Protein AF-A0A838EIR8-F1 (afdb_monomer)

Structure (mmCIF, N/CA/C/O backbone):
data_AF-A0A838EIR8-F1
#
_entry.id   AF-A0A838EIR8-F1
#
loop_
_atom_site.group_PDB
_atom_site.id
_atom_site.type_symbol
_atom_site.label_atom_id
_atom_site.label_alt_id
_atom_site.label_comp_id
_atom_site.label_asym_id
_atom_site.label_entity_id
_atom_site.label_seq_id
_atom_site.pdbx_PDB_ins_code
_atom_site.Cartn_x
_atom_site.Cartn_y
_atom_site.Cartn_z
_atom_site.occupancy
_atom_site.B_iso_or_equiv
_atom_site.auth_seq_id
_atom_site.auth_comp_id
_atom_site.auth_asym_id
_atom_site.auth_atom_id
_atom_site.pdbx_PDB_model_num
ATOM 1 N N . MET A 1 1 ? -5.673 -3.559 3.083 1.00 84.50 1 MET A N 1
ATOM 2 C CA . MET A 1 1 ? -5.215 -4.117 4.389 1.00 84.50 1 MET A CA 1
ATOM 3 C C . MET A 1 1 ? -5.062 -2.945 5.332 1.00 84.50 1 MET A C 1
ATOM 5 O O . MET A 1 1 ? -4.192 -2.123 5.078 1.00 84.50 1 MET A O 1
ATOM 9 N N . VAL A 1 2 ? -5.865 -2.884 6.396 1.00 91.94 2 VAL A N 1
ATOM 10 C CA . VAL A 1 2 ? -5.952 -1.700 7.261 1.00 91.94 2 VAL A CA 1
ATOM 11 C C . VAL A 1 2 ? -5.082 -1.827 8.512 1.00 91.94 2 VAL A C 1
ATOM 13 O O . VAL A 1 2 ? -5.037 -2.869 9.170 1.00 91.94 2 VAL A O 1
ATOM 16 N N . ASN A 1 3 ? -4.385 -0.751 8.865 1.00 93.25 3 ASN A N 1
ATOM 17 C CA . ASN A 1 3 ? -3.687 -0.632 10.134 1.00 93.25 3 ASN A CA 1
ATOM 18 C C . ASN A 1 3 ? -4.679 -0.289 11.257 1.00 93.25 3 ASN A C 1
ATOM 20 O O . ASN A 1 3 ? -5.362 0.730 11.201 1.00 93.25 3 ASN A O 1
ATOM 24 N N . VAL A 1 4 ? -4.700 -1.098 12.318 1.00 94.56 4 VAL A N 1
ATOM 25 C CA . VAL A 1 4 ? -5.641 -0.937 13.444 1.00 94.56 4 VAL A CA 1
ATOM 26 C C . VAL A 1 4 ? -5.442 0.344 14.261 1.00 94.56 4 VAL A C 1
ATOM 28 O O . VAL A 1 4 ? -6.387 0.822 14.874 1.00 94.56 4 VAL A O 1
ATOM 31 N N . ASN A 1 5 ? -4.232 0.909 14.280 1.00 94.19 5 ASN A N 1
ATOM 32 C CA . ASN A 1 5 ? -3.922 2.117 15.044 1.00 94.19 5 ASN A CA 1
ATOM 33 C C . ASN A 1 5 ? -4.245 3.396 14.260 1.00 94.19 5 ASN A C 1
ATOM 35 O O . ASN A 1 5 ? -4.671 4.386 14.843 1.00 94.19 5 ASN A O 1
ATOM 39 N N . SER A 1 6 ? -4.014 3.402 12.945 1.00 93.25 6 SER A N 1
ATOM 40 C CA . SER A 1 6 ? -4.183 4.600 12.113 1.00 93.25 6 SER A CA 1
ATOM 41 C C . SER A 1 6 ? -5.457 4.611 11.268 1.00 93.25 6 SER A C 1
ATOM 43 O O . SER A 1 6 ? -5.790 5.669 10.728 1.00 93.25 6 SER A O 1
ATOM 45 N N . GLY A 1 7 ? -6.130 3.464 11.111 1.00 94.62 7 GLY A N 1
ATOM 46 C CA . GLY A 1 7 ? -7.284 3.290 10.223 1.00 94.62 7 GLY A CA 1
ATOM 47 C C . GLY A 1 7 ? -6.955 3.439 8.732 1.00 94.62 7 GLY A C 1
ATOM 48 O O . GLY A 1 7 ? -7.863 3.632 7.933 1.00 94.62 7 GLY A O 1
ATOM 49 N N . LYS A 1 8 ? -5.667 3.414 8.364 1.00 93.62 8 LYS A N 1
ATOM 50 C CA . LYS A 1 8 ? -5.176 3.604 6.990 1.00 93.62 8 LYS A CA 1
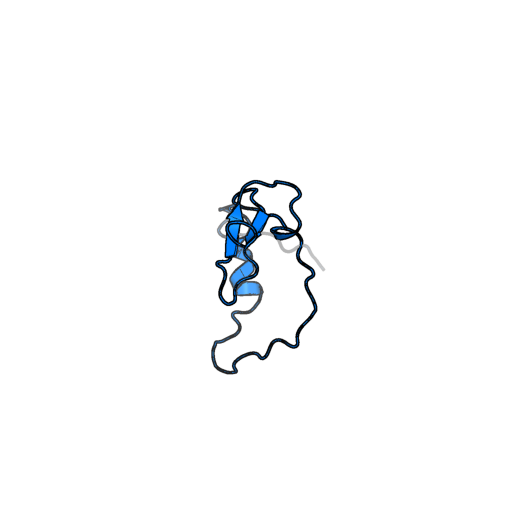ATOM 51 C C . LYS A 1 8 ? -4.732 2.294 6.364 1.00 93.62 8 LYS A C 1
ATOM 53 O O . LYS A 1 8 ? -4.276 1.393 7.071 1.00 93.62 8 LYS A O 1
ATOM 58 N N . ASP A 1 9 ? -4.772 2.245 5.044 1.00 97.38 9 ASP A N 1
ATOM 59 C CA . ASP A 1 9 ? -4.383 1.084 4.261 1.00 97.38 9 ASP A CA 1
ATOM 60 C C . ASP A 1 9 ? -2.895 1.097 3.896 1.00 97.38 9 ASP A C 1
ATOM 62 O O . ASP A 1 9 ? -2.271 2.153 3.769 1.00 97.38 9 ASP A O 1
ATOM 66 N N . LEU A 1 10 ? -2.316 -0.099 3.752 1.00 95.75 10 LEU A N 1
ATOM 67 C CA . LEU A 1 10 ? -0.975 -0.295 3.198 1.00 95.75 10 LEU A CA 1
ATOM 68 C C . LEU A 1 10 ? -0.985 0.031 1.696 1.00 95.75 10 LEU A C 1
ATOM 70 O O . LEU A 1 10 ? -1.697 -0.626 0.941 1.00 95.75 10 LEU A O 1
ATOM 74 N N . ASP A 1 11 ? -0.180 0.996 1.257 1.00 97.88 11 ASP A N 1
ATOM 75 C CA . ASP A 1 11 ? -0.267 1.608 -0.077 1.00 97.88 11 ASP A CA 1
ATOM 76 C C . ASP A 1 11 ? 1.116 1.715 -0.748 1.00 97.88 11 ASP A C 1
ATOM 78 O O . ASP A 1 11 ? 2.108 2.030 -0.086 1.00 97.88 11 ASP A O 1
ATOM 82 N N . VAL A 1 12 ? 1.198 1.462 -2.060 1.00 96.94 12 VAL A N 1
ATOM 83 C CA . VAL A 1 12 ? 2.374 1.825 -2.877 1.00 96.94 12 VAL A CA 1
ATOM 84 C C . VAL A 1 12 ? 2.271 3.281 -3.334 1.00 96.94 12 VAL A C 1
ATOM 86 O O . VAL A 1 12 ? 1.414 3.599 -4.164 1.00 96.94 12 VAL A O 1
ATOM 89 N N . THR A 1 13 ? 3.199 4.138 -2.888 1.00 96.06 13 THR A N 1
ATOM 90 C CA . THR A 1 13 ? 3.176 5.589 -3.142 1.00 96.06 13 THR A CA 1
ATOM 91 C C . THR A 1 13 ? 2.910 5.920 -4.612 1.00 96.06 13 THR A C 1
ATOM 93 O O . THR A 1 13 ? 3.667 5.529 -5.507 1.00 96.06 13 THR A O 1
ATOM 96 N N . GLY A 1 14 ? 1.835 6.676 -4.854 1.00 94.38 14 GLY A N 1
ATOM 97 C CA . GLY A 1 14 ? 1.451 7.151 -6.186 1.00 94.38 14 GLY A CA 1
ATOM 98 C C . GLY A 1 14 ? 1.099 6.036 -7.175 1.00 94.38 14 GLY A C 1
ATOM 99 O O . GLY A 1 14 ? 1.209 6.252 -8.379 1.00 94.38 14 GLY A O 1
ATOM 100 N N . ALA A 1 15 ? 0.745 4.841 -6.685 1.00 96.06 15 ALA A N 1
ATOM 101 C CA . ALA A 1 15 ? 0.532 3.635 -7.486 1.00 96.06 15 ALA A CA 1
ATOM 102 C C . ALA A 1 15 ? 1.726 3.276 -8.397 1.00 96.06 15 ALA A C 1
ATOM 104 O O . ALA A 1 15 ? 1.561 2.700 -9.478 1.00 96.06 15 ALA A O 1
ATOM 105 N N . SER A 1 16 ? 2.943 3.631 -7.970 1.00 95.81 16 SER A N 1
ATOM 106 C CA . SER A 1 16 ? 4.157 3.410 -8.752 1.00 95.81 16 SER A CA 1
ATOM 107 C C . SER A 1 16 ? 4.403 1.924 -9.017 1.00 95.81 16 SER A C 1
ATOM 109 O O . SER A 1 16 ? 4.277 1.079 -8.134 1.00 95.81 16 SER A O 1
ATOM 111 N N . ARG A 1 17 ? 4.815 1.612 -10.249 1.00 93.50 17 ARG A N 1
ATOM 112 C CA . ARG A 1 17 ? 5.249 0.266 -10.670 1.00 93.50 17 ARG A CA 1
ATOM 113 C C . ARG A 1 17 ? 6.772 0.150 -10.756 1.00 93.50 17 ARG A C 1
ATOM 115 O O . ARG A 1 17 ? 7.281 -0.864 -11.224 1.00 93.50 17 ARG A O 1
ATOM 122 N N . ALA A 1 18 ? 7.490 1.206 -10.374 1.00 94.50 18 ALA A N 1
ATOM 123 C CA . ALA A 1 18 ? 8.942 1.218 -10.390 1.00 94.50 18 ALA A CA 1
ATOM 124 C C . ALA A 1 18 ? 9.504 0.313 -9.287 1.00 94.50 18 ALA A C 1
ATOM 126 O O . ALA A 1 18 ? 8.926 0.181 -8.205 1.00 94.50 18 ALA A O 1
ATOM 127 N N . ASN A 1 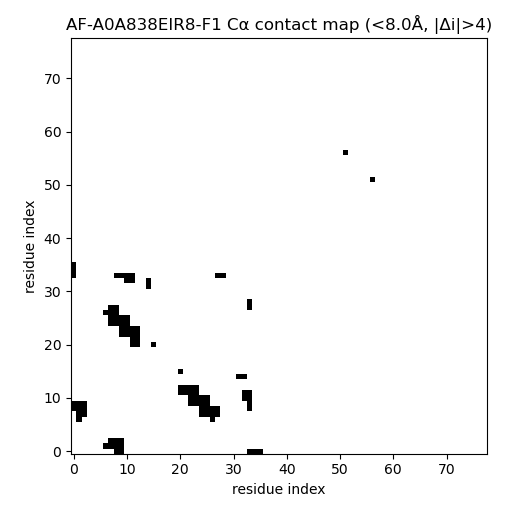19 ? 10.675 -0.268 -9.545 1.00 93.75 19 ASN A N 1
ATOM 128 C CA . ASN A 1 19 ? 11.419 -0.979 -8.514 1.00 93.75 19 ASN A CA 1
ATOM 129 C C . ASN A 1 19 ? 11.726 -0.037 -7.346 1.00 93.75 19 ASN A C 1
ATOM 131 O O . ASN A 1 19 ? 12.014 1.144 -7.548 1.00 93.75 19 ASN A O 1
ATOM 135 N N . SER A 1 20 ? 11.675 -0.579 -6.130 1.00 94.56 20 SER A N 1
ATOM 136 C CA . SER A 1 20 ? 11.896 0.180 -4.893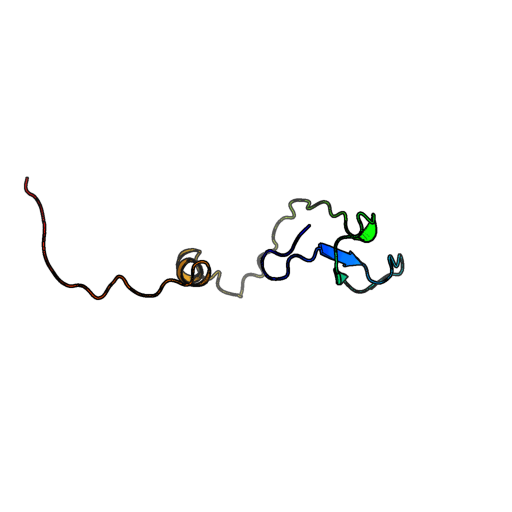 1.00 94.56 20 SER A CA 1
ATOM 137 C C . SER A 1 20 ? 10.891 1.316 -4.658 1.00 94.56 20 SER A C 1
ATOM 139 O O . SER A 1 20 ? 11.190 2.250 -3.912 1.00 94.56 20 SER A O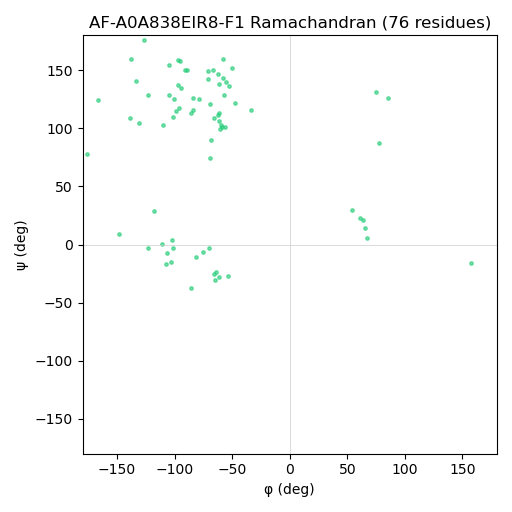 1
ATOM 141 N N . ALA A 1 21 ? 9.697 1.246 -5.262 1.00 93.19 21 ALA A N 1
ATOM 142 C CA . ALA A 1 21 ? 8.590 2.115 -4.887 1.00 93.19 21 ALA A CA 1
ATOM 143 C C . ALA A 1 21 ? 8.338 2.032 -3.374 1.00 93.19 21 ALA A C 1
ATOM 145 O O . ALA A 1 21 ? 8.364 0.954 -2.774 1.00 93.19 21 ALA A O 1
ATOM 146 N N . GLN A 1 22 ? 8.123 3.189 -2.753 1.00 95.69 22 GLN A N 1
ATOM 147 C CA . GLN A 1 22 ? 7.907 3.260 -1.315 1.00 95.69 22 GLN A CA 1
ATOM 148 C C . GLN A 1 22 ? 6.547 2.677 -0.938 1.00 95.69 22 GLN A C 1
ATOM 150 O O . GLN A 1 22 ? 5.553 2.887 -1.632 1.00 95.69 22 GLN A O 1
ATOM 155 N N . ILE A 1 23 ? 6.526 1.987 0.200 1.00 96.12 23 ILE A N 1
ATOM 156 C CA . ILE A 1 23 ? 5.302 1.525 0.846 1.00 96.12 23 ILE A CA 1
ATOM 157 C C . ILE A 1 23 ? 4.978 2.486 1.986 1.00 96.12 23 ILE A C 1
ATOM 159 O O . ILE A 1 23 ? 5.817 2.726 2.858 1.00 96.12 23 ILE A O 1
ATOM 163 N N . ILE A 1 24 ? 3.770 3.036 1.970 1.00 96.56 24 ILE A N 1
ATOM 164 C CA . ILE A 1 24 ? 3.273 4.018 2.935 1.00 96.56 24 ILE A CA 1
ATOM 165 C C . ILE A 1 24 ? 1.948 3.548 3.543 1.00 96.56 24 ILE A C 1
ATOM 167 O O . ILE A 1 24 ? 1.400 2.510 3.174 1.00 96.56 24 ILE A O 1
ATOM 171 N N . GLN A 1 25 ? 1.437 4.317 4.503 1.00 96.50 25 GLN A N 1
ATOM 172 C CA . GLN A 1 25 ? 0.051 4.208 4.948 1.00 96.50 25 GLN A CA 1
ATOM 173 C C . GLN A 1 25 ? -0.743 5.377 4.386 1.00 96.50 25 GLN A C 1
ATOM 175 O O . GLN A 1 25 ? -0.350 6.532 4.576 1.00 96.50 25 GLN A O 1
ATOM 180 N N . TRP A 1 26 ? -1.868 5.088 3.743 1.00 96.19 26 TRP A N 1
ATOM 181 C CA . TRP A 1 26 ? -2.709 6.110 3.135 1.00 96.19 26 TRP A CA 1
ATOM 182 C C . TRP A 1 26 ? -4.191 5.858 3.388 1.00 96.19 26 TRP A C 1
ATOM 184 O O . TRP A 1 26 ? -4.601 4.759 3.751 1.00 96.19 26 TRP A O 1
ATOM 194 N N . THR A 1 27 ? -4.996 6.907 3.251 1.00 97.19 27 THR A N 1
ATOM 195 C CA . THR A 1 27 ? -6.453 6.776 3.299 1.00 97.19 27 THR A CA 1
ATOM 196 C C . THR A 1 27 ? -6.903 5.746 2.263 1.00 97.19 27 THR A C 1
ATOM 198 O O . THR A 1 27 ? -6.353 5.703 1.161 1.00 97.19 27 THR A O 1
ATOM 201 N N . ASP A 1 28 ? -7.883 4.919 2.622 1.00 96.19 28 ASP A N 1
ATOM 202 C CA . ASP A 1 28 ? -8.483 3.966 1.691 1.00 96.19 28 ASP A CA 1
ATOM 203 C C . ASP A 1 28 ? -9.044 4.705 0.466 1.00 96.19 28 ASP A C 1
ATOM 205 O O . ASP A 1 28 ? -9.761 5.703 0.581 1.00 96.19 28 ASP A O 1
ATOM 209 N N . THR A 1 29 ? -8.661 4.226 -0.712 1.00 95.94 29 THR A N 1
ATOM 210 C CA . THR A 1 29 ? -9.111 4.735 -2.012 1.00 95.94 29 THR A CA 1
ATOM 211 C C . THR A 1 29 ? -9.764 3.651 -2.869 1.00 95.94 29 THR A C 1
ATOM 213 O O . THR A 1 29 ? -10.200 3.940 -3.983 1.00 95.94 29 THR A O 1
ATOM 216 N N . GLY A 1 30 ? -9.795 2.396 -2.406 1.00 94.31 30 GLY A N 1
ATOM 217 C CA . GLY A 1 30 ? -10.171 1.232 -3.212 1.00 94.31 30 GLY A CA 1
ATOM 218 C C . GLY A 1 30 ? -9.186 0.894 -4.344 1.00 94.31 30 GLY A C 1
ATOM 219 O O . GLY A 1 30 ? -9.458 0.003 -5.152 1.00 94.31 30 GLY A O 1
ATOM 220 N N . GLY A 1 31 ? -8.048 1.591 -4.429 1.00 93.88 31 GLY A N 1
ATOM 221 C CA . GLY A 1 31 ? -7.053 1.423 -5.485 1.00 93.88 31 GLY A CA 1
ATOM 222 C C . GLY A 1 31 ? -6.358 0.059 -5.454 1.00 93.88 31 GLY A C 1
ATOM 223 O O . GLY A 1 31 ? -6.142 -0.542 -4.401 1.00 93.88 31 GLY A O 1
ATOM 224 N N . THR A 1 32 ? -5.939 -0.441 -6.620 1.00 96.00 32 THR A N 1
ATOM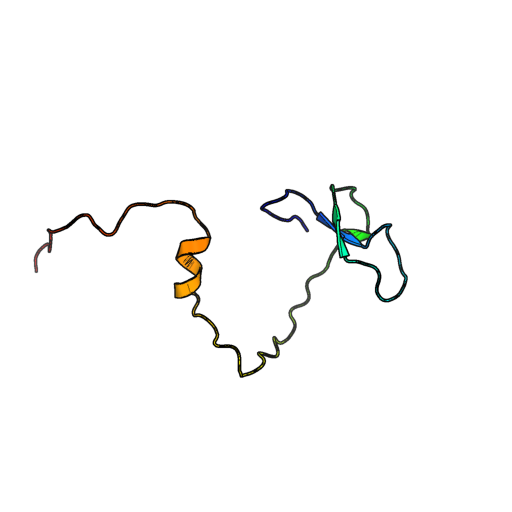 225 C CA . THR A 1 32 ? -5.229 -1.733 -6.714 1.00 96.00 32 THR A CA 1
ATOM 226 C C . THR A 1 32 ? -3.873 -1.718 -6.005 1.00 96.00 32 THR A C 1
ATOM 228 O O . THR A 1 32 ? -3.389 -2.763 -5.589 1.00 96.00 32 THR A O 1
ATOM 231 N N . ASN A 1 33 ? -3.266 -0.540 -5.834 1.00 96.94 33 ASN A N 1
ATOM 232 C CA . ASN A 1 33 ? -2.037 -0.327 -5.061 1.00 96.94 33 ASN A CA 1
ATOM 233 C C . ASN A 1 33 ? -2.224 -0.496 -3.537 1.00 96.94 33 ASN A C 1
ATOM 235 O O . ASN A 1 33 ? -1.237 -0.409 -2.808 1.00 96.94 33 ASN A O 1
ATOM 239 N N . GLN A 1 34 ? -3.454 -0.749 -3.069 1.00 97.88 34 GLN A N 1
ATOM 240 C CA . GLN A 1 34 ? -3.799 -1.030 -1.667 1.00 97.88 34 GLN A CA 1
ATOM 241 C C . GLN A 1 34 ? -4.248 -2.489 -1.433 1.00 97.88 34 GLN A C 1
ATOM 243 O O . GLN A 1 34 ? -4.560 -2.898 -0.308 1.00 97.88 34 GLN A O 1
ATOM 248 N N . GLN A 1 35 ? -4.261 -3.307 -2.491 1.00 94.88 35 GLN A N 1
ATOM 249 C CA . GLN A 1 35 ? -4.697 -4.702 -2.448 1.00 94.88 35 GLN A CA 1
ATOM 250 C C . GLN A 1 35 ? -3.485 -5.633 -2.345 1.00 94.88 35 GLN A C 1
ATOM 252 O O . GLN A 1 35 ? -2.670 -5.725 -3.260 1.00 94.88 35 GLN A O 1
ATOM 257 N N . TRP A 1 36 ? -3.376 -6.341 -1.221 1.00 92.00 36 TRP A N 1
ATOM 258 C CA . TRP A 1 36 ? -2.230 -7.191 -0.908 1.00 92.00 36 TRP A CA 1
ATOM 259 C C . TRP A 1 36 ? -2.670 -8.623 -0.635 1.00 92.00 36 TRP A C 1
ATOM 261 O O . TRP A 1 36 ? -3.516 -8.864 0.226 1.00 92.00 36 TRP A O 1
ATOM 271 N N . ASN A 1 37 ? -2.027 -9.572 -1.313 1.00 90.31 37 ASN A N 1
ATOM 272 C CA . ASN A 1 37 ? -2.148 -10.992 -1.012 1.00 90.31 37 ASN A CA 1
ATOM 273 C C . ASN A 1 37 ? -0.985 -11.407 -0.115 1.00 90.31 37 ASN A C 1
ATOM 275 O O . ASN A 1 37 ? 0.178 -11.326 -0.511 1.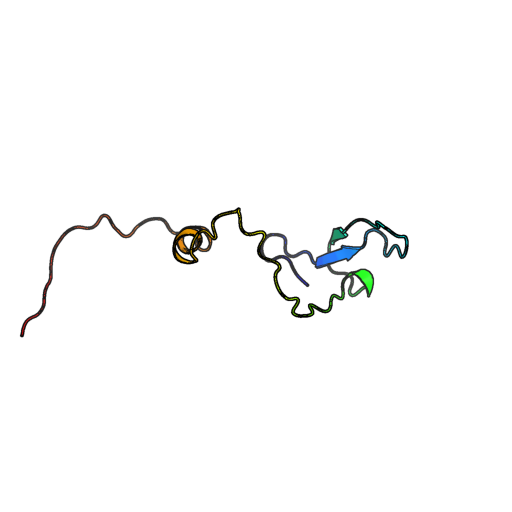00 90.31 37 ASN A O 1
ATOM 279 N N . ILE A 1 38 ? -1.299 -11.856 1.098 1.00 84.56 38 ILE A N 1
ATOM 280 C CA . ILE A 1 38 ? -0.296 -12.418 1.998 1.00 84.56 38 ILE A CA 1
ATOM 281 C C . ILE A 1 38 ? -0.146 -13.896 1.658 1.00 84.56 38 ILE A C 1
ATOM 283 O O . ILE A 1 38 ? -1.058 -14.689 1.887 1.00 84.56 38 ILE A O 1
ATOM 287 N N . CYS A 1 39 ? 1.017 -14.273 1.146 1.00 83.44 39 CYS A N 1
ATOM 288 C CA . CYS A 1 39 ? 1.381 -15.674 0.989 1.00 83.44 39 CYS A CA 1
ATOM 289 C C . CYS A 1 39 ? 2.180 -16.118 2.218 1.00 83.44 39 CYS A C 1
ATOM 291 O O . CYS A 1 39 ? 3.084 -15.409 2.664 1.00 83.44 39 CYS A O 1
ATOM 293 N N . ALA A 1 40 ? 1.865 -17.292 2.769 1.00 80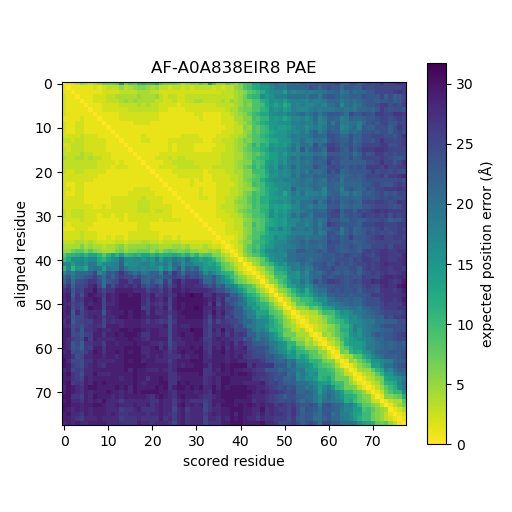.62 40 ALA A N 1
ATOM 294 C CA . ALA A 1 40 ? 2.654 -17.868 3.849 1.00 80.62 40 ALA A CA 1
ATOM 295 C C . ALA A 1 40 ? 4.055 -18.217 3.322 1.00 80.62 40 ALA A C 1
ATOM 297 O O . ALA A 1 40 ? 4.224 -19.142 2.530 1.00 80.62 40 ALA A O 1
ATOM 298 N N . GLY A 1 41 ? 5.059 -17.453 3.745 1.00 72.69 41 GLY A N 1
ATOM 299 C CA . GLY A 1 41 ? 6.462 -17.800 3.550 1.00 72.69 41 GLY A CA 1
ATOM 300 C C . GLY A 1 41 ? 6.987 -18.606 4.734 1.00 72.69 41 GLY A C 1
ATOM 301 O O . GLY A 1 41 ? 6.561 -18.398 5.872 1.00 72.69 41 GLY A O 1
ATOM 302 N N . SER A 1 42 ? 7.960 -19.489 4.493 1.00 78.38 42 SER A N 1
ATOM 303 C CA . SER A 1 42 ? 8.792 -20.004 5.583 1.00 78.38 42 SER A CA 1
ATOM 304 C C . SER A 1 42 ? 9.546 -18.833 6.195 1.00 78.38 42 SER A C 1
ATOM 306 O O . SER A 1 42 ? 10.430 -18.254 5.564 1.00 78.38 42 SER A O 1
ATOM 308 N N . LEU A 1 43 ? 9.193 -18.476 7.429 1.00 70.06 43 LEU A N 1
ATOM 309 C CA . LEU A 1 43 ? 9.975 -17.545 8.225 1.00 70.06 43 LEU A CA 1
ATOM 310 C C . LEU A 1 43 ? 11.375 -18.146 8.384 1.00 70.06 43 LEU A C 1
ATOM 312 O O . LEU A 1 43 ? 11.571 -19.054 9.194 1.00 70.06 43 LEU A O 1
ATOM 316 N N . ILE A 1 44 ? 12.356 -17.643 7.631 1.00 66.94 44 ILE A N 1
ATOM 317 C CA . ILE A 1 44 ? 13.757 -17.866 7.972 1.00 66.94 44 ILE A CA 1
ATOM 318 C C . ILE A 1 44 ? 13.986 -17.071 9.249 1.00 66.94 44 ILE A C 1
ATOM 320 O O . ILE A 1 44 ? 14.276 -15.875 9.240 1.00 66.94 44 ILE A O 1
ATOM 324 N N . LYS A 1 45 ? 13.760 -17.736 10.382 1.00 67.69 45 LYS A N 1
ATOM 325 C CA . LYS A 1 45 ? 14.168 -17.226 11.679 1.00 67.69 45 LYS A CA 1
ATOM 326 C C . LYS A 1 45 ? 15.683 -17.107 11.588 1.00 67.69 45 LYS A C 1
ATOM 328 O O . LYS A 1 45 ? 16.374 -18.121 11.571 1.00 67.69 45 LYS A O 1
ATOM 333 N N . HIS A 1 46 ? 16.205 -15.888 11.486 1.00 48.97 46 HIS A N 1
ATOM 334 C CA . HIS A 1 46 ? 17.614 -15.649 11.760 1.00 48.97 46 HIS A CA 1
ATOM 335 C C . HIS A 1 46 ? 17.870 -16.159 13.184 1.00 48.97 46 HIS A C 1
ATOM 337 O O . HIS A 1 46 ? 17.467 -15.519 14.159 1.00 48.97 46 HIS A O 1
ATOM 343 N N . ALA A 1 47 ? 18.446 -17.357 13.299 1.00 51.84 47 ALA A N 1
ATOM 344 C CA . ALA A 1 47 ? 18.839 -17.953 14.564 1.00 51.84 47 ALA A CA 1
ATOM 345 C C . ALA A 1 47 ? 19.861 -17.009 15.209 1.00 51.84 47 ALA A C 1
ATOM 347 O O . ALA A 1 47 ? 21.008 -16.943 14.782 1.00 51.84 47 ALA A O 1
ATOM 348 N N . GLY A 1 48 ? 19.415 -16.181 16.154 1.00 50.22 48 GLY A N 1
ATOM 349 C CA . GLY A 1 48 ? 20.272 -15.165 16.771 1.00 50.22 48 GLY A CA 1
ATOM 350 C C . GLY A 1 48 ? 19.547 -13.977 17.397 1.00 50.22 48 GLY A C 1
ATOM 351 O O . GLY A 1 48 ? 20.128 -13.281 18.224 1.00 50.22 48 GLY A O 1
ATOM 352 N N . ARG A 1 49 ? 18.268 -13.745 17.086 1.00 56.62 49 ARG A N 1
ATOM 353 C CA . ARG A 1 49 ? 17.428 -12.827 17.871 1.00 56.62 49 ARG A CA 1
ATOM 354 C C . ARG A 1 49 ? 16.395 -13.660 18.607 1.00 56.62 49 ARG A C 1
ATOM 356 O O . ARG A 1 49 ? 15.453 -14.144 17.990 1.00 56.62 49 ARG A O 1
ATOM 363 N N . SER A 1 50 ? 16.650 -13.856 19.903 1.00 51.00 50 SER A N 1
ATOM 364 C CA . SER A 1 50 ? 15.771 -14.522 20.867 1.00 51.00 50 SER A CA 1
ATOM 365 C C . SER A 1 50 ? 14.304 -14.254 20.521 1.00 51.00 50 SER A C 1
ATOM 367 O O . SER A 1 50 ? 13.876 -13.094 20.500 1.00 51.00 50 SER A O 1
ATOM 369 N N . GLN A 1 51 ? 13.562 -15.312 20.171 1.00 52.09 51 GLN A N 1
ATOM 370 C CA . GLN A 1 51 ? 12.107 -15.258 20.167 1.00 52.09 51 GLN A CA 1
ATOM 371 C C . GLN A 1 51 ? 11.723 -14.908 21.600 1.00 52.09 51 GLN A C 1
ATOM 373 O O . GLN A 1 51 ? 11.791 -15.756 22.478 1.00 52.09 51 GLN A O 1
ATOM 378 N N . ARG A 1 52 ? 11.385 -13.642 21.850 1.00 56.62 52 ARG A N 1
ATOM 379 C CA . ARG A 1 52 ? 10.659 -13.294 23.065 1.00 56.62 52 ARG A CA 1
ATOM 380 C C . ARG A 1 52 ? 9.343 -14.044 22.970 1.00 56.62 52 ARG A C 1
ATOM 382 O O . ARG A 1 52 ? 8.593 -13.831 22.013 1.00 56.62 52 ARG A O 1
ATOM 389 N N . ASP A 1 53 ? 9.173 -15.001 23.868 1.00 62.03 53 ASP A N 1
ATOM 390 C CA . ASP A 1 53 ? 8.027 -15.889 23.918 1.00 62.03 53 ASP A CA 1
ATOM 391 C C . ASP A 1 53 ? 6.727 -15.084 23.868 1.00 62.03 53 ASP A C 1
ATOM 393 O O . ASP A 1 53 ? 6.672 -13.923 24.275 1.00 62.03 53 ASP A O 1
ATOM 397 N N . ALA A 1 54 ? 5.656 -15.684 23.348 1.00 50.50 54 ALA A N 1
ATOM 398 C CA . ALA A 1 54 ? 4.364 -15.010 23.221 1.00 50.50 54 ALA A CA 1
ATOM 399 C C . ALA A 1 54 ? 3.879 -14.409 24.558 1.00 50.50 54 ALA A C 1
ATOM 401 O O . ALA A 1 54 ? 3.198 -13.389 24.547 1.00 50.50 54 ALA A O 1
ATOM 402 N N . THR A 1 55 ? 4.303 -14.981 25.690 1.00 50.97 55 THR A N 1
ATOM 403 C CA . THR A 1 55 ? 4.085 -14.509 27.068 1.00 50.97 55 THR A CA 1
ATOM 404 C C . THR A 1 55 ? 4.679 -13.127 27.362 1.00 50.97 55 THR A C 1
ATOM 406 O O . THR A 1 55 ? 4.116 -12.386 28.162 1.00 50.97 55 THR A O 1
ATOM 409 N N . ASP A 1 56 ? 5.749 -12.741 26.670 1.00 57.75 56 ASP A N 1
ATOM 410 C CA . ASP A 1 56 ? 6.438 -11.448 26.791 1.00 57.75 56 ASP A CA 1
ATOM 411 C C . ASP A 1 56 ? 5.730 -10.327 25.997 1.00 57.75 56 ASP A C 1
ATOM 413 O O . ASP A 1 56 ? 6.056 -9.142 26.110 1.00 57.75 56 ASP A O 1
ATOM 417 N N . LEU A 1 57 ? 4.758 -10.698 25.154 1.00 52.94 57 LEU A N 1
ATOM 418 C CA . LEU A 1 57 ? 4.026 -9.787 24.270 1.00 52.94 57 LEU A CA 1
ATOM 419 C C . LEU A 1 57 ? 2.582 -9.534 24.723 1.00 52.94 57 LEU A C 1
ATOM 421 O O . LEU A 1 57 ? 1.984 -8.543 24.302 1.00 52.94 57 LEU A O 1
ATOM 425 N N . LEU A 1 58 ? 2.028 -10.377 25.602 1.00 50.44 58 LEU A N 1
ATOM 426 C CA . LEU A 1 58 ? 0.643 -10.251 26.073 1.00 50.44 58 LEU A CA 1
ATOM 427 C C . LEU A 1 58 ? 0.346 -8.975 26.888 1.00 50.44 58 LEU A C 1
ATOM 429 O O . LEU A 1 58 ? -0.763 -8.462 26.749 1.00 50.44 58 LEU A O 1
ATOM 433 N N . PRO A 1 59 ? 1.283 -8.371 27.650 1.00 50.03 59 PRO A N 1
ATOM 434 C CA . PRO A 1 59 ? 0.991 -7.126 28.371 1.00 50.03 59 PRO A CA 1
ATOM 435 C C . PRO A 1 59 ? 0.939 -5.871 27.488 1.00 50.03 59 PRO A C 1
ATOM 437 O O . PRO A 1 59 ? 0.634 -4.790 27.980 1.00 50.03 59 PRO A O 1
ATOM 440 N N . ARG A 1 60 ? 1.283 -5.961 26.196 1.00 52.56 60 ARG A N 1
ATOM 441 C CA . ARG A 1 60 ? 1.399 -4.783 25.317 1.00 52.56 60 ARG A CA 1
ATOM 442 C C . ARG A 1 60 ? 0.218 -4.559 24.380 1.00 52.56 60 ARG A C 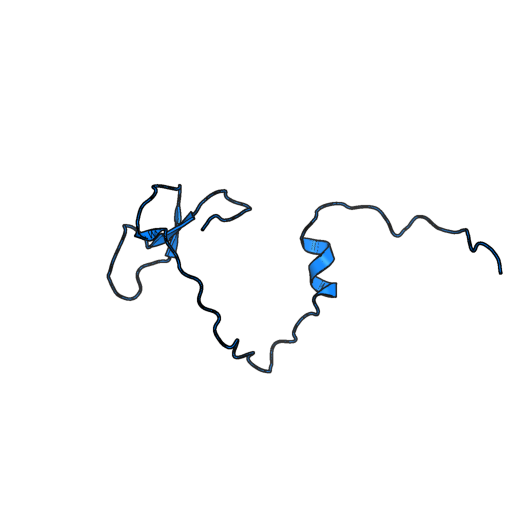1
ATOM 444 O O . ARG A 1 60 ? 0.223 -3.552 23.678 1.00 52.56 60 ARG A O 1
ATOM 451 N N . LEU A 1 61 ? -0.776 -5.451 24.367 1.00 49.44 61 LEU A N 1
ATOM 452 C CA . LEU A 1 61 ? -1.895 -5.355 23.422 1.00 49.44 61 LEU A CA 1
ATOM 453 C C . LEU A 1 61 ? -3.229 -4.911 24.031 1.00 49.44 61 LEU A C 1
ATOM 455 O O . LEU A 1 61 ? -4.152 -4.625 23.280 1.00 49.44 61 LEU A O 1
ATOM 459 N N . LEU A 1 62 ? -3.347 -4.784 25.352 1.00 43.25 62 LEU A N 1
ATOM 460 C CA . LEU A 1 62 ? -4.526 -4.186 25.980 1.00 43.25 62 LEU A CA 1
ATOM 461 C C . LEU A 1 62 ? -4.053 -3.295 27.124 1.00 43.25 62 LEU A C 1
ATOM 463 O O . LEU A 1 62 ? -3.549 -3.779 28.132 1.00 43.25 62 LEU A O 1
ATOM 467 N N . GLY A 1 63 ? -4.165 -1.981 26.937 1.00 47.66 63 GLY A N 1
ATOM 468 C CA . GLY A 1 63 ? -3.828 -0.980 27.943 1.00 47.66 63 GLY A CA 1
ATOM 469 C C . GLY A 1 63 ? -4.811 -0.985 29.111 1.00 47.66 63 GLY A C 1
ATOM 470 O O . GLY A 1 63 ? -5.619 -0.070 29.223 1.00 47.66 63 GLY A O 1
ATOM 471 N N . TYR A 1 64 ? -4.717 -1.989 29.982 1.00 38.25 64 TYR A N 1
ATOM 472 C CA . TYR A 1 64 ? -5.358 -1.990 31.292 1.00 38.25 64 TYR A CA 1
ATOM 473 C C . TYR A 1 64 ? -4.338 -2.378 32.359 1.00 38.25 64 TYR A C 1
ATOM 475 O O . TYR A 1 64 ? -3.920 -3.526 32.497 1.00 38.25 64 TYR A O 1
ATOM 483 N N . ASP A 1 65 ? -3.926 -1.344 33.081 1.00 57.66 65 ASP A N 1
ATOM 484 C CA . ASP A 1 65 ? -3.334 -1.418 34.405 1.00 57.66 65 ASP A CA 1
ATOM 485 C C . ASP A 1 65 ? -4.313 -2.111 35.383 1.00 57.66 65 ASP A C 1
ATOM 487 O O . ASP A 1 65 ? -5.527 -2.101 35.172 1.00 57.66 65 ASP A O 1
ATOM 491 N N . VAL A 1 66 ? -3.772 -2.629 36.489 1.00 43.88 66 VAL A N 1
ATOM 492 C CA . VAL A 1 66 ? -4.467 -3.189 37.667 1.00 43.88 66 VAL A CA 1
ATOM 493 C C . VAL A 1 66 ? -5.055 -4.605 37.528 1.00 43.88 66 VAL A C 1
ATOM 495 O O . VAL A 1 66 ? -6.248 -4.752 37.312 1.00 43.88 66 VAL A O 1
ATOM 498 N N . PHE A 1 67 ? -4.260 -5.654 37.805 1.00 42.41 67 PHE A N 1
ATOM 499 C CA . PHE A 1 67 ? -4.653 -6.757 38.720 1.00 42.41 67 PHE A CA 1
ATOM 500 C C . PHE A 1 67 ? -3.519 -7.786 38.933 1.00 42.41 67 PHE A C 1
ATOM 502 O O . PHE A 1 67 ? -3.518 -8.875 38.376 1.00 42.41 67 PHE A O 1
ATOM 509 N N . SER A 1 68 ? -2.524 -7.483 39.771 1.00 39.97 68 SER A N 1
ATOM 510 C CA . SER A 1 68 ? -1.761 -8.568 40.432 1.00 39.97 68 SER A CA 1
ATOM 511 C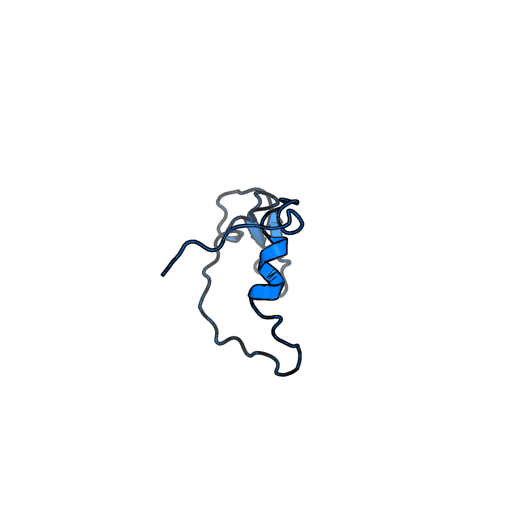 C . SER A 1 68 ? -1.238 -8.202 41.823 1.00 39.97 68 SER A C 1
ATOM 513 O O . SER A 1 68 ? -0.460 -8.948 42.416 1.00 39.97 68 SER A O 1
ATOM 515 N N . ARG A 1 69 ? -1.671 -7.058 42.371 1.00 42.75 69 ARG A N 1
ATOM 516 C CA . ARG A 1 69 ? -1.325 -6.609 43.727 1.00 42.75 69 ARG A CA 1
ATOM 517 C C . ARG A 1 69 ? -2.529 -6.470 44.662 1.00 42.75 69 ARG A C 1
ATOM 519 O O . ARG A 1 69 ? -2.461 -5.710 45.621 1.00 42.75 69 ARG A O 1
ATOM 526 N N . MET A 1 70 ? -3.584 -7.259 44.446 1.00 32.97 70 MET A N 1
ATOM 527 C CA . MET A 1 70 ? -4.543 -7.541 45.514 1.00 32.97 70 MET A CA 1
ATOM 528 C C . MET A 1 70 ? -4.262 -8.933 46.088 1.00 32.97 70 MET A C 1
ATOM 530 O O . MET A 1 70 ? -4.374 -9.954 45.419 1.00 32.97 70 MET A O 1
ATOM 534 N N . LEU A 1 71 ? -3.768 -8.902 47.317 1.00 40.22 71 LEU A N 1
ATOM 535 C CA . LEU A 1 71 ? -3.385 -10.001 48.188 1.00 40.22 71 LEU A CA 1
ATOM 536 C C . LEU A 1 71 ? -4.569 -10.918 48.560 1.00 40.22 71 LEU A C 1
ATOM 538 O O . LEU A 1 71 ? -5.645 -10.421 48.860 1.00 40.22 71 LEU A O 1
ATOM 542 N N . VAL A 1 72 ? -4.246 -12.209 48.719 1.00 48.88 72 VAL A N 1
ATOM 543 C CA . VAL A 1 72 ? -4.688 -13.117 49.805 1.00 48.88 72 VAL A CA 1
ATOM 544 C C . VAL A 1 72 ? -6.130 -13.656 49.797 1.00 48.88 72 VAL A C 1
ATOM 546 O O . VAL A 1 72 ? -7.109 -12.924 49.769 1.00 48.88 72 VAL A O 1
ATOM 549 N N . GLY A 1 73 ? -6.212 -14.983 49.987 1.00 43.41 73 GLY A N 1
ATOM 550 C CA . GLY A 1 73 ? -7.437 -15.778 50.128 1.00 43.41 73 GLY A CA 1
ATOM 551 C C . GLY A 1 73 ? -7.960 -16.148 48.746 1.00 43.41 73 GLY A C 1
ATOM 552 O O . GLY A 1 73 ? -8.157 -15.278 47.919 1.00 43.41 73 GLY A O 1
ATOM 553 N N . MET A 1 74 ? -8.216 -17.397 48.373 1.00 34.59 74 MET A N 1
ATOM 554 C CA . MET A 1 74 ? -8.966 -18.423 49.090 1.00 34.59 74 MET A CA 1
ATOM 555 C C . MET A 1 74 ? -8.655 -19.740 48.361 1.00 34.59 74 MET A C 1
ATOM 557 O O . MET A 1 74 ? -8.861 -19.823 47.152 1.00 34.59 74 MET A O 1
ATOM 561 N N . ALA A 1 75 ? -8.156 -20.756 49.059 1.00 45.72 75 ALA A N 1
ATOM 562 C CA . ALA A 1 75 ? -8.233 -22.128 48.564 1.00 45.72 75 ALA A CA 1
ATOM 563 C C . ALA A 1 75 ? -9.611 -22.685 48.964 1.00 45.72 75 ALA A C 1
ATOM 565 O O . ALA A 1 75 ? -9.931 -22.608 50.153 1.00 45.72 75 ALA A O 1
ATOM 566 N N . PRO A 1 76 ? -10.436 -23.222 48.047 1.00 35.59 76 PRO A N 1
ATOM 567 C CA . PRO A 1 76 ? -11.582 -24.034 48.422 1.00 35.59 76 PRO A CA 1
ATOM 568 C C . PRO A 1 76 ? -11.237 -25.539 48.393 1.00 35.59 76 PRO A C 1
ATOM 570 O O . PRO A 1 76 ? -10.241 -25.928 47.781 1.00 35.59 76 PRO A O 1
ATOM 573 N N . PRO A 1 77 ? -12.004 -26.367 49.124 1.00 39.94 77 PRO A N 1
ATOM 574 C CA . PRO A 1 77 ? -11.496 -27.570 49.780 1.00 39.94 77 PRO A CA 1
ATOM 575 C C . PRO A 1 77 ? -11.722 -28.873 48.996 1.00 39.94 77 PRO A C 1
ATOM 577 O O . PRO A 1 77 ? -12.667 -28.958 48.219 1.00 39.94 77 PRO A O 1
ATOM 580 N N . ALA A 1 78 ? -10.886 -29.863 49.350 1.00 47.22 78 ALA A N 1
ATOM 581 C CA . ALA A 1 78 ? -10.863 -31.294 48.994 1.00 47.22 78 ALA A CA 1
ATOM 582 C C . ALA A 1 78 ? -10.859 -31.649 47.497 1.00 47.22 78 ALA A C 1
ATOM 584 O O . ALA A 1 78 ? -11.927 -31.604 46.851 1.00 47.22 78 ALA A O 1
#

Mean predicted aligned error: 15.86 Å

Foldseek 3Di:
DADPVPRFAFFFPPLDPDPPGDTDTHHDDVDPRRDDDDDDDPPPPPPPPDPPPVVNVVVPPDPDDDDDPDDDDDDDDD

Radius of gyration: 21.63 Å; Cα contacts (8 Å, |Δi|>4): 49; chains: 1; bounding box: 32×38×61 Å

Nearest PDB structures (foldseek):
  7y78-assembly1_D  TM=7.994E-01  e=3.054E-01  Bacillus thuringiensis

Sequence (78 aa):
MVNVNSGKDLDVTGASRANSAQIIQWTDTGGTNQQWNICAGSLIKHAGRSQRDATDLLPRLLGYDVFSRMLVGMAPPA

pLDDT: mean 72.81, std 22.97, range [32.97, 97.88]

Solvent-accessible surface area (backbone atoms only — not comparable to full-atom values): 5593 Å² total; per-residue (Å²): 87,71,39,90,88,77,72,22,20,47,28,34,56,90,62,52,86,55,87,88,53,54,77,45,75,36,77,79,76,88,48,75,50,34,65,78,84,86,72,93,68,86,79,78,71,66,89,83,64,80,78,72,50,74,80,78,51,61,79,77,78,55,102,68,84,90,88,85,85,79,79,82,86,80,88,85,81,137

Secondary structure (DSSP, 8-state):
-B-TTT--EEEEGGG--STTPPEEEE-----GGG------------TTS----GGGTGGGSS-----S------PPP-